Protein AF-A0A2H9NSS3-F1 (afdb_monomer_lite)

Sequence (144 aa):
KIDPLKENIKKFKSYYSGFIVVLIGFLFYIYFLTILANLGYGFNMGMILNPALSVLFFYIGFLLSHTKRNWFIGIRTPWTLENDKIWEKTHKLGAKLFKISSLLILVGIVFPDYTFWVVMGSALLAGLTPVIYSYFLYQKEKKK

pLDDT: mean 87.52, std 8.75, range [51.84, 96.88]

Foldseek 3Di:
DVWPCVVLCVQLVVLVVVLVVLVVVLVVQVVVVVVVVVVVDDDLCLLSNLLSQLVNLLSLLVSLQRRFQTDPDDDDDPQLNVDRVLSNVLSNQLSVLSNVLSVQSVVCSVPSVCNVVSNVVSVCCSNVVSNVVSVVVVVVVVVD

Structure (mmCIF, N/CA/C/O backbone):
data_AF-A0A2H9NSS3-F1
#
_entry.id   AF-A0A2H9NSS3-F1
#
loop_
_atom_site.group_PDB
_atom_site.id
_atom_site.type_symbol
_atom_site.label_atom_id
_atom_site.label_alt_id
_atom_site.label_comp_id
_atom_site.label_asym_id
_atom_site.label_entity_id
_atom_site.label_seq_id
_atom_site.pdbx_PDB_ins_code
_atom_site.Cartn_x
_atom_site.Cartn_y
_atom_site.Cartn_z
_atom_site.occupancy
_atom_site.B_iso_or_equiv
_atom_site.auth_seq_id
_atom_site.auth_comp_id
_atom_site.auth_asym_id
_atom_site.auth_atom_id
_atom_site.pdbx_PDB_model_num
ATOM 1 N N . LYS A 1 1 ? -23.623 -17.607 12.764 1.00 51.84 1 LYS A N 1
ATOM 2 C CA . LYS A 1 1 ? -23.483 -16.584 11.691 1.00 51.84 1 LYS A CA 1
ATOM 3 C C . LYS A 1 1 ? -21.989 -16.339 11.475 1.00 51.84 1 LYS A C 1
ATOM 5 O O . LYS A 1 1 ? -21.344 -15.951 12.430 1.00 51.84 1 LYS A O 1
ATOM 10 N N . ILE A 1 2 ? -21.452 -16.626 10.282 1.00 59.06 2 ILE A N 1
ATOM 11 C CA . ILE A 1 2 ? -19.997 -16.668 9.999 1.00 59.06 2 ILE A CA 1
ATOM 12 C C . ILE A 1 2 ? -19.352 -15.266 9.889 1.00 59.06 2 ILE A C 1
ATOM 14 O O . ILE A 1 2 ? -18.152 -15.143 10.080 1.00 59.06 2 ILE A O 1
ATOM 18 N N . ASP A 1 3 ? -20.127 -14.196 9.662 1.00 56.72 3 ASP A N 1
ATOM 19 C CA . ASP A 1 3 ? -19.624 -12.813 9.745 1.00 56.72 3 ASP A CA 1
ATOM 20 C C . ASP A 1 3 ? -20.763 -11.834 10.116 1.00 56.72 3 ASP A C 1
ATOM 22 O O . ASP A 1 3 ? -21.686 -11.648 9.312 1.00 56.72 3 ASP A O 1
ATOM 26 N N . PRO A 1 4 ? -20.755 -11.223 11.317 1.00 62.94 4 PRO A N 1
ATOM 27 C CA . PRO A 1 4 ? -21.751 -10.230 11.718 1.00 62.94 4 PRO A CA 1
ATOM 28 C C . PRO A 1 4 ? -21.612 -8.883 10.981 1.00 62.94 4 PRO A C 1
ATOM 30 O O . PRO A 1 4 ? -22.553 -8.095 11.007 1.00 62.94 4 PRO A O 1
ATOM 33 N N . LEU A 1 5 ? -20.493 -8.617 10.288 1.00 65.62 5 LEU A N 1
ATOM 34 C CA . LEU A 1 5 ? -20.193 -7.339 9.619 1.00 65.62 5 LEU A CA 1
ATOM 35 C C . LEU A 1 5 ? -20.270 -7.405 8.082 1.00 65.62 5 LEU A C 1
ATOM 37 O O . LEU A 1 5 ? -19.844 -6.475 7.390 1.00 65.62 5 LEU A O 1
ATOM 41 N N . LYS A 1 6 ? -20.871 -8.462 7.522 1.00 62.69 6 LYS A N 1
ATOM 42 C CA . LYS A 1 6 ? -20.972 -8.689 6.067 1.00 62.69 6 LYS A CA 1
ATOM 43 C C . LYS A 1 6 ? -21.634 -7.533 5.297 1.00 62.69 6 LYS A C 1
ATOM 45 O O . LYS A 1 6 ? -21.338 -7.319 4.121 1.00 62.69 6 LYS A O 1
ATOM 50 N N . GLU A 1 7 ? -22.511 -6.761 5.938 1.00 68.56 7 GLU A N 1
ATOM 51 C CA . GLU A 1 7 ? -23.138 -5.579 5.328 1.00 68.56 7 GLU A CA 1
ATOM 52 C C . GLU A 1 7 ? -22.151 -4.439 5.062 1.00 68.56 7 GLU A C 1
ATOM 54 O O . GLU A 1 7 ? -22.278 -3.738 4.057 1.00 68.56 7 GLU A O 1
ATOM 59 N N . ASN A 1 8 ? -21.123 -4.279 5.898 1.00 71.75 8 ASN A N 1
ATOM 60 C CA . ASN A 1 8 ? -20.110 -3.248 5.689 1.00 71.75 8 ASN A CA 1
ATOM 61 C C . ASN A 1 8 ? -19.253 -3.542 4.456 1.00 71.75 8 ASN A C 1
ATOM 63 O O . ASN A 1 8 ? -18.872 -2.606 3.759 1.00 71.75 8 ASN A O 1
ATOM 67 N N . ILE A 1 9 ? -19.035 -4.819 4.126 1.00 69.31 9 ILE A N 1
ATOM 68 C CA . ILE A 1 9 ? -18.322 -5.238 2.909 1.00 69.31 9 ILE A CA 1
ATOM 69 C C . ILE A 1 9 ? -19.054 -4.755 1.652 1.00 69.31 9 ILE A C 1
ATOM 71 O O . ILE A 1 9 ? -18.421 -4.290 0.705 1.00 69.31 9 ILE A O 1
ATOM 75 N N . LYS A 1 10 ? -20.394 -4.778 1.650 1.00 73.56 10 LYS A N 1
ATOM 76 C CA . LYS A 1 10 ? -21.186 -4.277 0.514 1.00 73.56 10 LYS A CA 1
ATOM 77 C C . LYS A 1 10 ? -20.952 -2.784 0.262 1.00 73.56 10 LYS A C 1
ATOM 79 O O . LYS A 1 10 ? -20.894 -2.383 -0.896 1.00 73.56 10 LYS A O 1
ATOM 84 N N . LYS A 1 11 ? -20.757 -1.983 1.318 1.00 76.25 11 LYS A N 1
ATOM 85 C CA . LYS A 1 11 ? -20.594 -0.519 1.224 1.00 76.25 11 LYS A CA 1
ATOM 86 C C . LYS A 1 11 ? -19.320 -0.090 0.496 1.00 76.25 11 LYS A C 1
ATOM 88 O O . LYS A 1 11 ? -19.315 0.973 -0.111 1.00 76.25 11 LYS A O 1
ATOM 93 N N . PHE A 1 12 ? -18.259 -0.898 0.532 1.00 80.25 12 PHE A N 1
ATOM 94 C CA . PHE A 1 12 ? -16.992 -0.577 -0.138 1.00 80.25 12 PHE A CA 1
ATOM 95 C C . PHE A 1 12 ? -16.605 -1.568 -1.246 1.00 80.25 12 PHE A C 1
ATOM 97 O O . PHE A 1 12 ? -15.511 -1.480 -1.804 1.00 80.25 12 PHE A O 1
ATOM 104 N N . LYS A 1 13 ? -17.513 -2.481 -1.619 1.00 82.81 13 LYS A N 1
ATOM 105 C CA . LYS A 1 13 ? -17.281 -3.506 -2.647 1.00 82.81 13 LYS A CA 1
ATOM 106 C C . LYS A 1 13 ? -16.810 -2.917 -3.980 1.00 82.81 13 LYS A C 1
ATOM 108 O O . LYS A 1 13 ? -15.964 -3.523 -4.630 1.00 82.81 13 LYS A O 1
ATOM 113 N N . SER A 1 14 ? -17.328 -1.751 -4.375 1.00 84.75 14 SER A N 1
ATOM 114 C CA . SER A 1 14 ? -16.914 -1.071 -5.611 1.00 84.75 14 SER A CA 1
ATOM 115 C C . SER A 1 14 ? -15.427 -0.689 -5.574 1.00 84.75 14 SER A C 1
ATOM 117 O O . SER A 1 14 ? -14.664 -1.079 -6.454 1.00 84.75 14 SER A O 1
ATOM 119 N N . TYR A 1 15 ? -14.979 -0.051 -4.486 1.00 89.06 15 TYR A N 1
ATOM 120 C CA . TYR A 1 15 ? -13.570 0.301 -4.277 1.00 89.06 15 TYR A CA 1
ATOM 121 C C . TYR A 1 15 ? -12.667 -0.933 -4.213 1.00 89.06 15 TYR A C 1
ATOM 123 O O . TYR A 1 15 ? -11.573 -0.940 -4.769 1.00 89.06 15 TYR A O 1
ATOM 131 N N . TYR A 1 16 ? -13.133 -2.003 -3.569 1.00 87.75 16 TYR A N 1
ATOM 132 C CA . TYR A 1 16 ? -12.394 -3.263 -3.523 1.00 87.75 16 TYR A CA 1
ATOM 133 C C . TYR A 1 16 ? -12.284 -3.933 -4.901 1.00 87.75 16 TYR A C 1
ATOM 135 O O . TYR A 1 16 ? -11.226 -4.443 -5.257 1.00 87.75 16 TYR A O 1
ATOM 143 N N . SER A 1 17 ? -13.348 -3.894 -5.702 1.00 89.88 17 SER A N 1
ATOM 144 C CA . SER A 1 17 ? -13.332 -4.442 -7.065 1.00 89.88 17 SER A CA 1
ATOM 145 C C . SER A 1 17 ? -12.359 -3.663 -7.950 1.00 89.88 17 SER A C 1
ATOM 147 O O . SER A 1 17 ? -11.576 -4.268 -8.676 1.00 89.88 17 SER A O 1
ATOM 149 N N . GLY A 1 18 ? -12.331 -2.332 -7.830 1.00 92.00 18 GLY A N 1
ATOM 150 C CA . GLY A 1 18 ? -11.330 -1.515 -8.510 1.00 92.00 18 GLY A CA 1
ATOM 151 C C . GLY A 1 18 ? -9.899 -1.821 -8.051 1.00 92.00 18 GLY A C 1
ATOM 152 O O . GLY A 1 18 ? -9.007 -1.909 -8.890 1.00 92.00 18 GLY A O 1
ATOM 153 N N . PHE A 1 19 ? -9.681 -2.094 -6.759 1.00 92.88 19 PHE A N 1
ATOM 154 C CA . PHE A 1 19 ? -8.376 -2.553 -6.265 1.00 92.88 19 PHE A CA 1
ATOM 155 C C . PHE A 1 19 ? -7.951 -3.873 -6.911 1.00 92.88 19 PHE A C 1
ATOM 157 O O . PHE A 1 19 ? -6.805 -3.993 -7.331 1.00 92.88 19 PHE A O 1
ATOM 164 N N . ILE A 1 20 ? -8.865 -4.842 -7.032 1.00 93.38 20 ILE A N 1
ATOM 165 C CA . ILE A 1 20 ? -8.580 -6.116 -7.705 1.00 93.38 20 ILE A CA 1
ATOM 166 C C . ILE A 1 20 ? -8.161 -5.875 -9.159 1.00 93.38 20 ILE A C 1
ATOM 168 O O . ILE A 1 20 ? -7.175 -6.455 -9.599 1.00 93.38 20 ILE A O 1
ATOM 172 N N . VAL A 1 21 ? -8.862 -5.007 -9.893 1.00 95.88 21 VAL A N 1
ATOM 173 C CA . VAL A 1 21 ? -8.510 -4.685 -11.287 1.00 95.88 21 VAL A CA 1
ATOM 174 C C . VAL A 1 21 ? -7.110 -4.075 -11.377 1.00 95.88 21 VAL A C 1
ATOM 176 O O . VAL A 1 21 ? -6.309 -4.514 -12.199 1.00 95.88 21 VAL A O 1
ATOM 179 N N . VAL A 1 22 ? -6.786 -3.117 -10.504 1.00 95.44 22 VAL A N 1
ATOM 180 C CA . VAL A 1 22 ? -5.447 -2.506 -10.447 1.00 95.44 22 VAL A CA 1
ATOM 181 C C . VAL A 1 22 ? -4.380 -3.544 -10.100 1.00 95.44 22 VAL A C 1
ATOM 183 O O . VAL A 1 22 ? -3.327 -3.570 -10.731 1.00 95.44 22 VAL A O 1
ATOM 186 N N . LEU A 1 23 ? -4.652 -4.429 -9.137 1.00 95.12 23 LEU A N 1
ATOM 187 C CA . LEU A 1 23 ? -3.732 -5.488 -8.731 1.00 95.12 23 LEU A CA 1
ATOM 188 C C . LEU A 1 23 ? -3.483 -6.493 -9.864 1.00 95.12 23 LEU A C 1
ATOM 190 O O . LEU A 1 23 ? -2.336 -6.838 -10.130 1.00 95.12 23 LEU A O 1
ATOM 194 N N . ILE A 1 24 ? -4.535 -6.937 -10.553 1.00 96.69 24 ILE A N 1
ATOM 195 C CA . ILE A 1 24 ? -4.416 -7.839 -11.706 1.00 96.69 24 ILE A CA 1
ATOM 196 C C . ILE A 1 24 ? -3.643 -7.154 -12.835 1.00 96.69 24 ILE A C 1
ATOM 198 O O . ILE A 1 24 ? -2.731 -7.761 -13.389 1.00 96.69 24 ILE A O 1
ATOM 202 N N . GLY A 1 25 ? -3.951 -5.890 -13.142 1.00 96.88 25 GLY A N 1
ATOM 203 C CA . GLY A 1 25 ? -3.219 -5.112 -14.143 1.00 96.88 25 GLY A CA 1
ATOM 204 C C . GLY A 1 25 ? -1.733 -4.972 -13.802 1.00 96.88 25 GLY A C 1
ATOM 205 O O . GLY A 1 25 ? -0.884 -5.136 -14.674 1.00 96.88 25 GLY A O 1
ATOM 206 N N . PHE A 1 26 ? -1.408 -4.755 -12.527 1.00 95.69 26 PHE A N 1
ATOM 207 C CA . PHE A 1 26 ? -0.031 -4.709 -12.036 1.00 95.69 26 PHE A CA 1
ATOM 208 C C . PHE A 1 26 ? 0.696 -6.054 -12.189 1.00 95.69 26 PHE A C 1
ATOM 210 O O . PHE A 1 26 ? 1.822 -6.095 -12.683 1.00 95.69 26 PHE A O 1
ATOM 217 N N . LEU A 1 27 ? 0.057 -7.164 -11.810 1.00 96.25 27 LEU A N 1
ATOM 218 C CA . LEU A 1 27 ? 0.641 -8.501 -11.966 1.00 96.25 27 LEU A CA 1
ATOM 219 C C . LEU A 1 27 ? 0.838 -8.865 -13.441 1.00 96.25 27 LEU A C 1
ATOM 221 O O . LEU A 1 27 ? 1.890 -9.384 -13.812 1.00 96.25 27 LEU A O 1
ATOM 225 N N . PHE A 1 28 ? -0.144 -8.545 -14.286 1.00 96.69 28 PHE A N 1
ATOM 226 C CA . PHE A 1 28 ? -0.045 -8.715 -15.732 1.00 96.69 28 PHE A CA 1
ATOM 227 C C . PHE A 1 28 ? 1.119 -7.904 -16.310 1.00 96.69 28 PHE A C 1
ATOM 229 O O . PHE A 1 28 ? 1.902 -8.422 -17.103 1.00 96.69 28 PHE A O 1
ATOM 236 N N . TYR A 1 29 ? 1.281 -6.659 -15.862 1.00 95.00 29 TYR A N 1
ATOM 237 C CA . TYR A 1 29 ? 2.387 -5.801 -16.264 1.00 95.00 29 TYR A CA 1
ATOM 238 C C . TYR A 1 29 ? 3.755 -6.389 -15.888 1.00 95.00 29 TYR A C 1
ATOM 240 O O . TYR A 1 29 ? 4.633 -6.472 -16.744 1.00 95.00 29 TYR A O 1
ATOM 248 N N . ILE A 1 30 ? 3.929 -6.878 -14.654 1.00 93.88 30 ILE A N 1
ATOM 249 C CA . ILE A 1 30 ? 5.169 -7.562 -14.238 1.00 93.88 30 ILE A CA 1
ATOM 250 C C . ILE A 1 30 ? 5.448 -8.781 -15.118 1.00 93.88 30 ILE A C 1
ATOM 252 O O . ILE A 1 30 ? 6.587 -8.997 -15.541 1.00 93.88 30 ILE A O 1
ATOM 256 N N . TYR A 1 31 ? 4.420 -9.587 -15.383 1.00 94.44 31 TYR A N 1
ATOM 257 C CA . TYR A 1 31 ? 4.558 -10.783 -16.206 1.00 94.44 31 TYR A CA 1
ATOM 258 C C . TYR A 1 31 ? 5.003 -10.430 -17.630 1.00 94.44 31 TYR A C 1
ATOM 260 O O . TYR A 1 31 ? 5.960 -11.007 -18.145 1.00 94.44 31 TYR A O 1
ATOM 268 N N . PHE A 1 32 ? 4.384 -9.410 -18.226 1.00 93.81 32 PHE A N 1
ATOM 269 C CA . PHE A 1 32 ? 4.759 -8.892 -19.537 1.00 93.81 32 PHE A CA 1
ATOM 270 C C . PHE A 1 32 ? 6.211 -8.390 -19.577 1.00 93.81 32 PHE A C 1
ATOM 272 O O . PHE A 1 32 ? 6.967 -8.766 -20.473 1.00 93.81 32 PHE A O 1
ATOM 279 N N . LEU A 1 33 ? 6.642 -7.616 -18.575 1.00 92.50 33 LEU A N 1
ATOM 280 C CA . LEU A 1 33 ? 8.035 -7.163 -18.471 1.00 92.50 33 LEU A CA 1
ATOM 281 C C . LEU A 1 33 ? 9.017 -8.324 -18.318 1.00 92.50 33 LEU A C 1
ATOM 283 O O . LEU A 1 33 ? 10.107 -8.285 -18.876 1.00 92.50 33 LEU A O 1
ATOM 287 N N . THR A 1 34 ? 8.630 -9.372 -17.595 1.00 91.31 34 THR A N 1
ATOM 288 C CA . THR A 1 34 ? 9.473 -10.556 -17.403 1.00 91.31 34 THR A CA 1
ATOM 289 C C . THR A 1 34 ? 9.668 -11.308 -18.721 1.00 91.31 34 THR A C 1
ATOM 291 O O . THR A 1 34 ? 10.778 -11.754 -19.009 1.00 91.31 34 THR A O 1
ATOM 294 N N . ILE A 1 35 ? 8.631 -11.409 -19.558 1.00 93.56 35 ILE A N 1
ATOM 295 C CA . ILE A 1 35 ? 8.752 -11.975 -20.911 1.00 93.56 35 ILE A CA 1
ATOM 296 C C . ILE A 1 35 ? 9.707 -11.128 -21.757 1.00 93.56 35 ILE A C 1
ATOM 298 O O . ILE A 1 35 ? 10.629 -11.674 -22.358 1.00 93.56 35 ILE A O 1
ATOM 302 N N . LEU A 1 36 ? 9.533 -9.803 -21.770 1.00 92.12 36 LEU A N 1
ATOM 303 C CA . LEU A 1 36 ? 10.407 -8.907 -22.533 1.00 92.12 36 LEU A CA 1
ATOM 304 C C . LEU A 1 36 ? 11.871 -8.988 -22.074 1.00 92.12 36 LEU A C 1
ATOM 306 O O . LEU A 1 36 ? 12.770 -9.031 -22.909 1.00 92.12 36 LEU A O 1
ATOM 310 N N . ALA A 1 37 ? 12.121 -9.077 -20.768 1.00 90.12 37 ALA A N 1
ATOM 311 C CA . ALA A 1 37 ? 13.472 -9.230 -20.238 1.00 90.12 37 ALA A CA 1
ATOM 312 C C . ALA A 1 37 ? 14.111 -10.556 -20.693 1.00 90.12 37 ALA A C 1
ATOM 314 O O . ALA A 1 37 ? 15.278 -10.579 -21.076 1.00 90.12 37 ALA A O 1
ATOM 315 N N . ASN A 1 38 ? 13.336 -11.650 -20.728 1.00 91.44 38 ASN A N 1
ATOM 316 C CA . ASN A 1 38 ? 13.802 -12.948 -21.235 1.00 91.44 38 ASN A CA 1
ATOM 317 C C . ASN A 1 38 ? 14.082 -12.948 -22.746 1.00 91.44 38 ASN A C 1
ATOM 319 O O . ASN A 1 38 ? 14.914 -13.721 -23.209 1.00 91.44 38 ASN A O 1
ATOM 323 N N . LEU A 1 39 ? 13.431 -12.070 -23.513 1.00 93.12 39 LEU A N 1
ATOM 324 C CA . LEU A 1 39 ? 13.708 -11.877 -24.941 1.00 93.12 39 LEU A CA 1
ATOM 325 C C . LEU A 1 39 ? 15.007 -11.089 -25.204 1.00 93.12 39 LEU A C 1
ATOM 327 O O . LEU A 1 39 ? 15.352 -10.853 -26.359 1.00 93.12 39 LEU A O 1
ATOM 331 N N . GLY A 1 40 ? 15.737 -10.691 -24.156 1.00 88.69 40 GLY A N 1
ATOM 332 C CA . GLY A 1 40 ? 17.022 -9.998 -24.267 1.00 88.69 40 GLY A CA 1
ATOM 333 C C . GLY A 1 40 ? 16.913 -8.475 -24.326 1.00 88.69 40 GLY A C 1
ATOM 334 O O . GLY A 1 40 ? 17.917 -7.800 -24.553 1.00 88.69 40 GLY A O 1
ATOM 335 N N . TYR A 1 41 ? 15.726 -7.906 -24.097 1.00 86.00 41 TYR A N 1
ATOM 336 C CA . TYR A 1 41 ? 15.590 -6.459 -23.963 1.00 86.00 41 TYR A CA 1
ATOM 337 C C . TYR A 1 41 ? 16.211 -5.995 -22.638 1.00 86.00 41 TYR A C 1
ATOM 339 O O . TYR A 1 41 ? 15.692 -6.260 -21.555 1.00 86.00 41 TYR A O 1
ATOM 347 N N . GLY A 1 42 ? 17.332 -5.279 -22.729 1.00 78.38 42 GLY A N 1
ATOM 348 C CA . GLY A 1 42 ? 17.984 -4.651 -21.585 1.00 78.38 42 GLY A CA 1
ATOM 349 C C . GLY A 1 42 ? 17.292 -3.345 -21.211 1.00 78.38 42 GLY A C 1
ATOM 350 O O . GLY A 1 42 ? 17.548 -2.310 -21.821 1.00 78.38 42 GLY A O 1
ATOM 351 N N . PHE A 1 43 ? 16.426 -3.375 -20.202 1.00 81.62 43 PHE A N 1
ATOM 352 C CA . PHE A 1 43 ? 15.843 -2.170 -19.617 1.00 81.62 43 PHE A CA 1
ATOM 353 C C . PHE A 1 43 ? 16.081 -2.098 -18.112 1.00 81.62 43 PHE A C 1
ATOM 355 O O . PHE A 1 43 ? 16.186 -3.110 -17.419 1.00 81.62 43 PHE A O 1
ATOM 362 N N . ASN A 1 44 ? 16.140 -0.871 -17.590 1.00 82.56 44 ASN A N 1
ATOM 363 C CA . ASN A 1 44 ? 16.214 -0.648 -16.154 1.00 82.56 44 ASN A CA 1
ATOM 364 C C . ASN A 1 44 ? 14.861 -1.001 -15.520 1.00 82.56 44 ASN A C 1
ATOM 366 O O . ASN A 1 44 ? 13.906 -0.221 -15.566 1.00 82.56 44 ASN A O 1
ATOM 370 N N . MET A 1 45 ? 14.793 -2.194 -14.927 1.00 79.00 45 MET A N 1
ATOM 371 C CA . MET A 1 45 ? 13.576 -2.724 -14.316 1.00 79.00 45 MET A CA 1
ATOM 372 C C . MET A 1 45 ? 13.013 -1.788 -13.237 1.00 79.00 45 MET A C 1
ATOM 374 O O . MET A 1 45 ? 11.800 -1.646 -13.137 1.00 79.00 45 MET A O 1
ATOM 378 N N . GLY A 1 46 ? 13.868 -1.103 -12.470 1.00 75.94 46 GLY A N 1
ATOM 379 C CA . GLY A 1 46 ? 13.436 -0.158 -11.436 1.00 75.94 46 GLY A CA 1
ATOM 380 C C . GLY A 1 46 ? 12.691 1.044 -12.017 1.00 75.94 46 GLY A C 1
ATOM 381 O O . GLY A 1 46 ? 11.587 1.357 -11.578 1.00 75.94 46 GLY A O 1
ATOM 382 N N . MET A 1 47 ? 13.237 1.673 -13.061 1.00 82.88 47 MET A N 1
ATOM 383 C CA . MET A 1 47 ? 12.597 2.823 -13.719 1.00 82.88 47 MET A CA 1
ATOM 384 C C . MET A 1 47 ? 11.225 2.483 -14.304 1.00 82.88 47 MET A C 1
ATOM 386 O O . MET A 1 47 ? 10.303 3.292 -14.229 1.00 82.88 47 MET A O 1
ATOM 390 N N . ILE A 1 48 ? 11.089 1.285 -14.868 1.00 88.19 48 ILE A N 1
ATOM 391 C CA . ILE A 1 48 ? 9.852 0.834 -15.509 1.00 88.19 48 ILE A CA 1
ATOM 392 C C . ILE A 1 48 ? 8.826 0.351 -14.468 1.00 88.19 48 ILE A C 1
ATOM 394 O O . ILE A 1 48 ? 7.630 0.602 -14.606 1.00 88.19 48 ILE A O 1
ATOM 398 N N . LEU A 1 49 ? 9.276 -0.296 -13.391 1.00 89.25 49 LEU A N 1
ATOM 399 C CA . LEU A 1 49 ? 8.396 -0.846 -12.359 1.00 89.25 49 LEU A CA 1
ATOM 400 C C . LEU A 1 49 ? 7.873 0.220 -11.382 1.00 89.25 49 LEU A C 1
ATOM 402 O O . LEU A 1 49 ? 6.737 0.113 -10.912 1.00 89.25 49 LEU A O 1
ATOM 406 N N . ASN A 1 50 ? 8.669 1.251 -11.084 1.00 90.19 50 ASN A N 1
ATOM 407 C CA . ASN A 1 50 ? 8.331 2.282 -10.097 1.00 90.19 50 ASN A CA 1
ATOM 408 C C . ASN A 1 50 ? 6.990 2.994 -10.370 1.00 90.19 50 ASN A C 1
ATOM 410 O O . ASN A 1 50 ? 6.185 3.067 -9.440 1.00 90.19 50 ASN A O 1
ATOM 414 N N . PRO A 1 51 ? 6.673 3.466 -11.596 1.00 91.88 51 PRO A N 1
ATOM 415 C CA . PRO A 1 51 ? 5.369 4.061 -11.889 1.00 91.88 51 PRO A CA 1
ATOM 416 C C . PRO A 1 51 ? 4.197 3.126 -11.570 1.00 91.88 51 PRO A C 1
ATOM 418 O O . PRO A 1 51 ? 3.212 3.544 -10.957 1.00 91.88 51 PRO A O 1
ATOM 421 N N . ALA A 1 52 ? 4.314 1.848 -11.939 1.00 93.56 52 ALA A N 1
ATOM 422 C CA . ALA A 1 52 ? 3.274 0.854 -11.695 1.00 93.56 52 ALA A CA 1
ATOM 423 C C . ALA A 1 52 ? 3.097 0.577 -10.190 1.00 93.56 52 ALA A C 1
ATOM 425 O O . ALA A 1 52 ? 1.968 0.515 -9.695 1.00 93.56 52 ALA A O 1
ATOM 426 N N . LEU A 1 53 ? 4.203 0.491 -9.442 1.00 93.44 53 LEU A N 1
ATOM 427 C CA . LEU A 1 53 ? 4.193 0.379 -7.979 1.00 93.44 53 LEU A CA 1
ATOM 428 C C . LEU A 1 53 ? 3.550 1.598 -7.309 1.00 93.44 53 LEU A C 1
ATOM 430 O O . LEU A 1 53 ? 2.733 1.438 -6.400 1.00 93.44 53 LEU A O 1
ATOM 434 N N . SER A 1 54 ? 3.866 2.809 -7.765 1.00 94.12 54 SER A N 1
ATOM 435 C CA . SER A 1 54 ? 3.266 4.037 -7.241 1.00 94.12 54 SER A CA 1
ATOM 436 C C . SER A 1 54 ? 1.751 4.057 -7.416 1.00 94.12 54 SER A C 1
ATOM 438 O O . SER A 1 54 ? 1.036 4.372 -6.464 1.00 94.12 54 SER A O 1
ATOM 440 N N . VAL A 1 55 ? 1.240 3.662 -8.586 1.00 95.62 55 VAL A N 1
ATOM 441 C CA . VAL A 1 55 ? -0.210 3.558 -8.825 1.00 95.62 55 VAL A CA 1
ATOM 442 C C . VAL A 1 55 ? -0.853 2.562 -7.858 1.00 95.62 55 VAL A C 1
ATOM 444 O O . VAL A 1 55 ? -1.879 2.872 -7.245 1.00 95.62 55 VAL A O 1
ATOM 447 N N . LEU A 1 56 ? -0.230 1.397 -7.659 1.00 95.56 56 LEU A N 1
ATOM 448 C CA . LEU A 1 56 ? -0.718 0.385 -6.723 1.00 95.56 56 LEU A CA 1
ATOM 449 C C . LEU A 1 56 ? -0.772 0.925 -5.284 1.00 95.56 56 LEU A C 1
ATOM 451 O O . LEU A 1 56 ? -1.804 0.813 -4.620 1.00 95.56 56 LEU A O 1
ATOM 455 N N . PHE A 1 57 ? 0.303 1.558 -4.810 1.00 95.19 57 PHE A N 1
ATOM 456 C CA . PHE A 1 57 ? 0.381 2.124 -3.457 1.00 95.19 57 PHE A CA 1
ATOM 457 C C . PHE A 1 57 ? -0.627 3.253 -3.244 1.00 95.19 57 PHE A C 1
ATOM 459 O O . PHE A 1 57 ? -1.287 3.315 -2.201 1.00 95.19 57 PHE A O 1
ATOM 466 N N . PHE A 1 58 ? -0.801 4.114 -4.245 1.00 96.50 58 PHE A N 1
ATOM 467 C CA . PHE A 1 58 ? -1.810 5.163 -4.208 1.00 96.50 58 PHE A CA 1
ATOM 468 C C . PH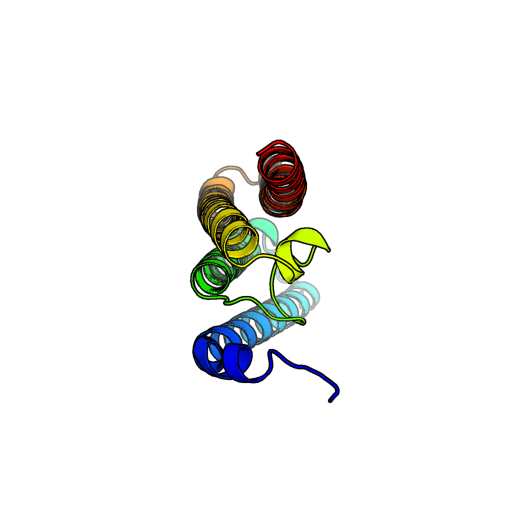E A 1 58 ? -3.215 4.566 -4.073 1.00 96.50 58 PHE A C 1
ATOM 470 O O . PHE A 1 58 ? -4.001 5.013 -3.229 1.00 96.50 58 PHE A O 1
ATOM 477 N N . TYR A 1 59 ? -3.515 3.515 -4.845 1.00 95.88 59 TYR A N 1
ATOM 478 C CA . TYR A 1 59 ? -4.811 2.848 -4.784 1.00 95.88 59 TYR A CA 1
ATOM 479 C C . TYR A 1 59 ? -5.035 2.137 -3.445 1.00 95.88 59 TYR A C 1
ATOM 481 O O . TYR A 1 59 ? -6.135 2.211 -2.903 1.00 95.88 59 TYR A O 1
ATOM 489 N N . ILE A 1 60 ? -4.008 1.521 -2.850 1.00 94.38 60 ILE A N 1
ATOM 490 C CA . ILE A 1 60 ? -4.094 0.967 -1.487 1.00 94.38 60 ILE A CA 1
ATOM 491 C C . ILE A 1 60 ? -4.491 2.069 -0.498 1.00 94.38 60 ILE A C 1
ATOM 493 O O . ILE A 1 60 ? -5.419 1.891 0.295 1.00 94.38 60 ILE A O 1
ATOM 497 N N . GLY A 1 61 ? -3.852 3.239 -0.573 1.00 93.88 61 GLY A N 1
ATOM 498 C CA . GLY A 1 61 ? -4.208 4.373 0.279 1.00 93.88 61 GLY A CA 1
ATOM 499 C C . GLY A 1 61 ? -5.629 4.897 0.028 1.00 93.88 61 GLY A C 1
ATOM 500 O O . GLY A 1 61 ? -6.342 5.280 0.963 1.00 93.88 61 GLY A O 1
ATOM 501 N N . PHE A 1 62 ? -6.075 4.898 -1.227 1.00 94.44 62 PHE A N 1
ATOM 502 C CA . PHE A 1 62 ? -7.447 5.243 -1.597 1.00 94.44 62 PHE A CA 1
ATOM 503 C C . PHE A 1 62 ? -8.469 4.236 -1.049 1.00 94.44 62 PHE A C 1
ATOM 505 O O . PHE A 1 62 ? -9.462 4.655 -0.449 1.00 94.44 62 PHE A O 1
ATOM 512 N N . LEU A 1 63 ? -8.194 2.934 -1.169 1.00 93.06 63 LEU A N 1
ATOM 513 C CA . LEU A 1 63 ? -9.016 1.859 -0.621 1.00 93.06 63 LEU A CA 1
ATOM 514 C C . LEU A 1 63 ? -9.138 2.006 0.898 1.00 93.06 63 LEU A C 1
ATOM 516 O O . LEU A 1 63 ? -10.253 2.111 1.401 1.00 93.06 63 LEU A O 1
ATOM 520 N N . LEU A 1 64 ? -8.009 2.128 1.611 1.00 92.12 64 LEU A N 1
ATOM 521 C CA . LEU A 1 64 ? -7.978 2.302 3.070 1.00 92.12 64 LEU A CA 1
ATOM 522 C C . LEU A 1 64 ? -8.819 3.497 3.544 1.00 92.12 64 LEU A C 1
ATOM 524 O O . LEU A 1 64 ? -9.433 3.414 4.601 1.00 92.12 64 LEU A O 1
ATOM 528 N N . SER A 1 65 ? -8.900 4.579 2.759 1.00 91.44 65 SER A N 1
ATOM 529 C CA . SER A 1 65 ? -9.724 5.754 3.100 1.00 91.44 65 SER A CA 1
ATOM 530 C C . SER A 1 65 ? -11.228 5.444 3.138 1.00 91.44 65 SER A C 1
ATOM 532 O O . SER A 1 65 ? -11.973 6.120 3.843 1.00 91.44 65 SER A O 1
ATOM 534 N N . HIS A 1 66 ? -11.675 4.446 2.373 1.00 88.38 66 HIS A N 1
ATOM 535 C CA . HIS A 1 66 ? -13.088 4.091 2.205 1.00 88.38 66 HIS A CA 1
ATOM 536 C C . HIS A 1 66 ? -13.462 2.784 2.917 1.00 88.38 66 HIS A C 1
ATOM 538 O O . HIS A 1 66 ? -14.649 2.473 3.057 1.00 88.38 66 HIS A O 1
ATOM 544 N N . THR A 1 67 ? -12.477 2.015 3.388 1.00 87.62 67 THR A N 1
ATOM 545 C CA . THR A 1 67 ? -12.712 0.741 4.065 1.00 87.62 67 THR A CA 1
ATOM 546 C C . THR A 1 67 ? -13.431 0.952 5.397 1.00 87.62 67 THR A C 1
ATOM 548 O O . THR A 1 67 ? -12.927 1.601 6.316 1.00 87.62 67 THR A O 1
ATOM 551 N N . LYS A 1 68 ? -14.606 0.337 5.536 1.00 85.94 68 LYS A N 1
ATOM 552 C CA . LYS A 1 68 ? -15.343 0.253 6.806 1.00 85.94 68 LYS A CA 1
ATOM 553 C C . LYS A 1 68 ? -14.924 -0.987 7.593 1.00 85.94 68 LYS A C 1
ATOM 555 O O . LYS A 1 68 ? -14.423 -1.941 7.000 1.00 85.94 68 LYS A O 1
ATOM 560 N N . ARG A 1 69 ? -15.154 -0.984 8.910 1.00 85.62 69 ARG A N 1
ATOM 561 C CA . ARG A 1 69 ? -14.810 -2.103 9.798 1.00 85.62 69 ARG A CA 1
ATOM 562 C C . ARG A 1 69 ? -15.364 -3.417 9.267 1.00 85.62 69 ARG A C 1
ATOM 564 O O . ARG A 1 69 ? -16.568 -3.548 9.027 1.00 85.62 69 ARG A O 1
ATOM 571 N N . ASN A 1 70 ? -14.456 -4.356 9.038 1.00 86.06 70 ASN A N 1
ATOM 572 C CA . ASN A 1 70 ? -14.740 -5.658 8.458 1.00 86.06 70 ASN A CA 1
ATOM 573 C C . ASN A 1 70 ? -13.643 -6.658 8.855 1.00 86.06 70 ASN A C 1
ATOM 575 O O . ASN A 1 70 ? -12.557 -6.268 9.283 1.00 86.06 70 ASN A O 1
ATOM 579 N N . TRP A 1 71 ? -13.921 -7.947 8.679 1.00 80.75 71 TRP A N 1
ATOM 580 C CA . TRP A 1 71 ? -13.019 -9.017 9.102 1.00 80.75 71 TRP A CA 1
ATOM 581 C C . TRP A 1 71 ? -11.955 -9.416 8.073 1.00 80.75 71 TRP A C 1
ATOM 583 O O . TRP A 1 71 ? -11.075 -10.202 8.410 1.00 80.75 71 TRP A O 1
ATOM 593 N N . PHE A 1 72 ? -11.976 -8.887 6.844 1.00 79.19 72 PHE A N 1
ATOM 594 C CA . PHE A 1 72 ? -11.172 -9.406 5.724 1.00 79.19 72 PHE A CA 1
ATOM 595 C C . PHE A 1 72 ? -10.145 -8.419 5.143 1.00 79.19 72 PHE A C 1
ATOM 597 O O . PHE A 1 72 ? -9.062 -8.831 4.741 1.00 79.19 72 PHE A O 1
ATOM 604 N N . ILE A 1 73 ? -10.457 -7.126 5.101 1.00 84.31 73 ILE A N 1
ATOM 605 C CA . ILE A 1 73 ? -9.774 -6.101 4.305 1.00 84.31 73 ILE A CA 1
ATOM 606 C C . ILE A 1 73 ? -9.348 -4.948 5.213 1.00 84.31 73 ILE A C 1
ATOM 608 O O . ILE A 1 73 ? -10.172 -4.391 5.935 1.00 84.31 73 ILE A O 1
ATOM 612 N N . GLY A 1 74 ? -8.078 -4.549 5.121 1.00 88.25 74 GLY A N 1
ATOM 613 C CA . GLY A 1 74 ? -7.505 -3.448 5.895 1.00 88.25 74 GLY A CA 1
ATOM 614 C C . GLY A 1 74 ? -6.604 -3.910 7.041 1.00 88.25 74 GLY A C 1
ATOM 615 O O . GLY A 1 74 ? -6.103 -5.036 7.053 1.00 88.25 74 GLY A O 1
ATOM 616 N N . ILE A 1 75 ? -6.380 -3.014 7.999 1.00 89.62 75 ILE A N 1
ATOM 617 C CA . ILE A 1 75 ? -5.451 -3.188 9.121 1.00 89.62 75 ILE A CA 1
ATOM 618 C C . ILE A 1 75 ? -6.221 -3.789 10.294 1.00 89.62 75 ILE A C 1
ATOM 620 O O . ILE A 1 75 ? -6.931 -3.079 11.001 1.00 89.62 75 ILE A O 1
ATOM 624 N N . ARG A 1 76 ? -6.110 -5.112 10.453 1.00 87.12 76 ARG A N 1
ATOM 625 C CA . ARG A 1 76 ? -6.935 -5.925 11.359 1.00 87.12 76 ARG A CA 1
ATOM 626 C C . ARG A 1 76 ? -6.158 -6.332 12.605 1.00 87.12 76 ARG A C 1
ATOM 628 O O . ARG A 1 76 ? -5.626 -7.434 12.690 1.00 87.12 76 ARG A O 1
ATOM 635 N N . THR A 1 77 ? -6.100 -5.437 13.576 1.00 88.31 77 THR A N 1
ATOM 636 C CA . THR A 1 77 ? -5.673 -5.766 14.941 1.00 88.31 77 THR A CA 1
ATOM 637 C C . THR A 1 77 ? -6.896 -6.039 15.827 1.00 88.31 77 THR A C 1
ATOM 639 O O . THR A 1 77 ? -7.971 -5.502 15.529 1.00 88.31 77 THR A O 1
ATOM 642 N N . PRO A 1 78 ? -6.771 -6.812 16.926 1.00 85.19 78 PRO A N 1
ATOM 643 C CA . PRO A 1 78 ? -7.906 -7.141 17.799 1.00 85.19 78 PRO A CA 1
ATOM 644 C C . PRO A 1 78 ? -8.747 -5.915 18.193 1.00 85.19 78 PRO A C 1
ATOM 646 O O . PRO A 1 78 ? -9.961 -5.898 18.027 1.00 85.19 78 PRO A O 1
ATOM 649 N N . TRP A 1 79 ? -8.089 -4.815 18.560 1.00 88.75 79 TRP A N 1
ATOM 650 C CA . TRP A 1 79 ? -8.750 -3.568 18.955 1.00 88.75 79 TRP A CA 1
ATOM 651 C C . TRP A 1 79 ? -9.374 -2.767 17.798 1.00 88.75 79 TRP A C 1
ATOM 653 O O . TRP A 1 79 ? -10.358 -2.060 18.007 1.00 88.75 79 TRP A O 1
ATOM 663 N N . THR A 1 80 ? -8.856 -2.862 16.566 1.00 87.19 80 THR A N 1
ATOM 664 C CA . THR A 1 80 ? -9.515 -2.232 15.398 1.00 87.19 80 THR A CA 1
ATOM 665 C C . THR A 1 80 ? -10.809 -2.952 15.015 1.00 87.19 80 THR A C 1
ATOM 667 O O . THR A 1 80 ? -11.743 -2.318 14.528 1.00 87.19 80 THR A O 1
ATOM 670 N N . LEU A 1 81 ? -10.893 -4.263 15.259 1.00 86.56 81 LEU A N 1
ATOM 671 C CA . LEU A 1 81 ? -12.093 -5.057 14.986 1.00 86.56 81 LEU A CA 1
ATOM 672 C C . LEU A 1 81 ? -13.195 -4.828 16.026 1.00 86.56 81 LEU A C 1
ATOM 674 O O . LEU A 1 81 ? -14.375 -4.993 15.719 1.00 86.56 81 LEU A O 1
ATOM 678 N N . GLU A 1 82 ? -12.836 -4.393 17.229 1.00 85.88 82 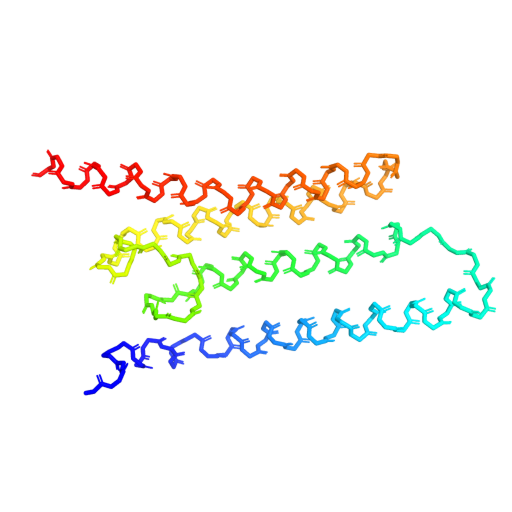GLU A N 1
ATOM 679 C CA . GLU A 1 82 ? -13.789 -4.119 18.307 1.00 85.88 82 GLU A CA 1
ATOM 680 C C . GLU A 1 82 ? -14.359 -2.695 18.248 1.00 85.88 82 GLU A C 1
ATOM 682 O O . GLU A 1 82 ? -15.519 -2.490 18.606 1.00 85.88 82 GLU A O 1
ATOM 687 N N . ASN A 1 83 ? -13.600 -1.721 17.730 1.00 86.69 83 ASN A N 1
ATOM 688 C CA . ASN A 1 83 ? -13.955 -0.305 17.827 1.00 86.69 83 ASN A CA 1
ATOM 689 C C . ASN A 1 83 ? -13.862 0.454 16.489 1.00 86.69 83 ASN A C 1
ATOM 691 O O . ASN A 1 83 ? -12.786 0.614 15.909 1.00 86.69 83 ASN A O 1
ATOM 695 N N . ASP A 1 84 ? -14.994 1.010 16.043 1.00 88.00 84 ASP A N 1
ATOM 696 C CA . ASP A 1 84 ? -15.095 1.779 14.794 1.00 88.00 84 ASP A CA 1
ATOM 697 C C . ASP A 1 84 ? -14.257 3.073 14.794 1.00 88.00 84 ASP A C 1
ATOM 699 O O . ASP A 1 84 ? -13.709 3.448 13.755 1.00 88.00 84 ASP A O 1
ATOM 703 N N . LYS A 1 85 ? -14.091 3.745 15.943 1.00 89.12 85 LYS A N 1
ATOM 704 C CA . LYS A 1 85 ? -13.259 4.960 16.046 1.00 89.12 85 LYS A CA 1
ATOM 705 C C . LYS A 1 85 ? -11.779 4.630 15.886 1.00 89.12 85 LYS A C 1
ATOM 707 O O . LYS A 1 85 ? -11.054 5.391 15.238 1.00 89.12 85 LYS A O 1
ATOM 712 N N . ILE A 1 86 ? -11.328 3.513 16.467 1.00 90.38 86 ILE A N 1
ATOM 713 C CA . ILE A 1 86 ? -9.948 3.042 16.299 1.00 90.38 86 ILE A CA 1
ATOM 714 C C . ILE A 1 86 ? -9.715 2.633 14.848 1.00 90.38 86 ILE A C 1
ATOM 716 O O . ILE A 1 86 ? -8.738 3.077 14.240 1.00 90.38 86 ILE A O 1
ATOM 720 N N . TRP A 1 87 ? -10.656 1.887 14.268 1.00 93.00 87 TRP A N 1
ATOM 721 C CA . TRP A 1 87 ? -10.626 1.523 12.857 1.00 93.00 87 TRP A CA 1
ATOM 722 C C . TRP A 1 87 ? -10.444 2.743 11.949 1.00 93.00 87 TRP A C 1
ATOM 724 O O . TRP A 1 87 ? -9.487 2.791 11.173 1.00 93.00 87 TRP A O 1
ATOM 734 N N . GLU A 1 88 ? -11.328 3.738 12.056 1.00 92.00 88 GLU A N 1
ATOM 735 C CA . GLU A 1 88 ? -11.339 4.904 11.169 1.00 92.00 88 GLU A CA 1
ATOM 736 C C . GLU A 1 88 ? -10.056 5.737 11.293 1.00 92.00 88 GLU A C 1
ATOM 738 O O . GLU A 1 88 ? -9.465 6.121 10.282 1.00 92.00 88 GLU A O 1
ATOM 743 N N . LYS A 1 89 ? -9.563 5.962 12.517 1.00 9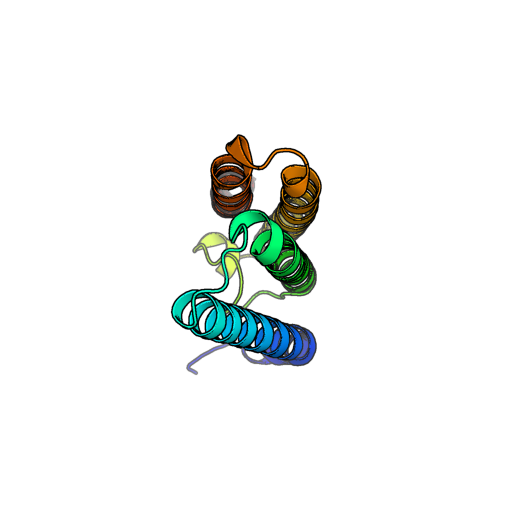2.31 89 LYS A N 1
ATOM 744 C CA . LYS A 1 89 ? -8.316 6.711 12.743 1.00 92.31 89 LYS A CA 1
ATOM 745 C C . LYS A 1 89 ? -7.094 5.985 12.184 1.00 92.31 89 LYS A C 1
ATOM 747 O O . LYS A 1 89 ? -6.271 6.615 11.516 1.00 92.31 89 LYS A O 1
ATOM 752 N N . THR A 1 90 ? -6.980 4.678 12.419 1.00 92.88 90 THR A N 1
ATOM 753 C CA . THR A 1 90 ? -5.871 3.863 11.904 1.00 92.88 90 THR A CA 1
ATOM 754 C C . THR A 1 90 ? -5.876 3.815 10.379 1.00 92.88 90 THR A C 1
ATOM 756 O O . THR A 1 90 ? -4.834 4.024 9.758 1.00 92.88 90 THR A O 1
ATOM 759 N N . HIS A 1 91 ? -7.041 3.616 9.764 1.00 94.12 91 HIS A N 1
ATOM 760 C CA . HIS A 1 91 ? -7.167 3.541 8.309 1.00 94.12 91 HIS A CA 1
ATOM 761 C C . HIS A 1 91 ? -6.971 4.898 7.629 1.00 94.12 91 HIS A C 1
ATOM 763 O O . HIS A 1 91 ? -6.350 4.954 6.571 1.00 94.12 91 HIS A O 1
ATOM 769 N N . LYS A 1 92 ? -7.393 6.006 8.254 1.00 94.00 92 LYS A N 1
ATOM 770 C CA . LYS A 1 92 ? -7.113 7.365 7.763 1.00 94.00 92 LYS A CA 1
ATOM 771 C C . LYS A 1 92 ? -5.617 7.690 7.792 1.00 94.00 92 LYS A C 1
ATOM 773 O O . LYS A 1 92 ? -5.105 8.291 6.846 1.00 94.00 92 LYS A O 1
ATOM 778 N N . LEU A 1 93 ? -4.909 7.278 8.848 1.00 94.12 93 LEU A N 1
ATOM 779 C CA . LEU A 1 93 ? -3.453 7.422 8.917 1.00 94.12 93 LEU A CA 1
ATOM 780 C C . LEU A 1 93 ? -2.762 6.546 7.866 1.00 94.12 93 LEU A C 1
ATOM 782 O O . LEU A 1 93 ? -1.948 7.059 7.101 1.00 94.12 93 LEU A O 1
ATOM 786 N N . GLY A 1 94 ? -3.126 5.262 7.783 1.00 93.44 94 GLY A N 1
ATOM 787 C CA . GLY A 1 94 ? -2.596 4.342 6.775 1.00 93.44 94 GLY A CA 1
ATOM 788 C C . GLY A 1 94 ? -2.817 4.866 5.359 1.00 93.44 94 GLY A C 1
ATOM 789 O O . GLY A 1 94 ? -1.875 4.955 4.581 1.00 93.44 94 GLY A O 1
ATOM 790 N N . ALA A 1 95 ? -4.024 5.339 5.052 1.00 94.94 95 ALA A N 1
ATOM 791 C CA . ALA A 1 95 ? -4.344 5.955 3.773 1.00 94.94 95 ALA A CA 1
ATOM 792 C C . ALA A 1 95 ? -3.420 7.124 3.413 1.00 94.94 95 ALA A C 1
ATOM 794 O O . ALA A 1 95 ? -2.955 7.217 2.277 1.00 94.94 95 ALA A O 1
ATOM 795 N N . LYS A 1 96 ? -3.149 8.015 4.374 1.00 95.75 96 LYS A N 1
ATOM 796 C CA . LYS A 1 96 ? -2.236 9.143 4.175 1.00 95.75 96 LYS A CA 1
ATOM 797 C C . LYS A 1 96 ? -0.809 8.655 3.920 1.00 95.75 96 LYS A C 1
ATOM 799 O O . LYS A 1 96 ? -0.177 9.138 2.987 1.00 95.75 96 LYS A O 1
ATOM 804 N N . LEU A 1 97 ? -0.326 7.696 4.709 1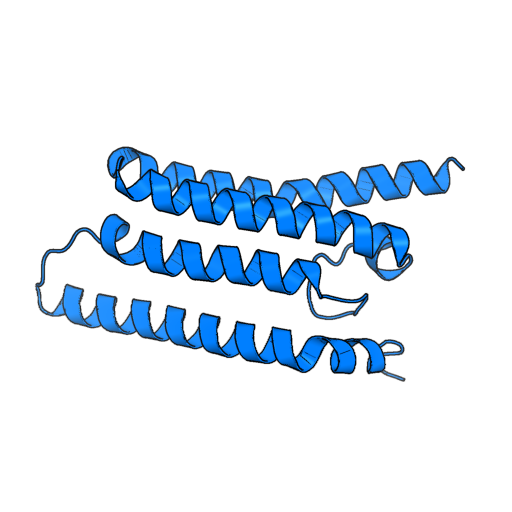.00 95.12 97 LEU A N 1
ATOM 805 C CA . LEU A 1 97 ? 1.026 7.156 4.568 1.00 95.12 97 LEU A CA 1
ATOM 806 C C . LEU A 1 97 ? 1.221 6.447 3.227 1.00 95.12 97 LEU A C 1
ATOM 808 O O . LEU A 1 97 ? 2.168 6.771 2.528 1.00 95.12 97 LEU A O 1
ATOM 812 N N . PHE A 1 98 ? 0.296 5.582 2.807 1.00 95.50 98 PHE A N 1
ATOM 813 C CA . PHE A 1 98 ? 0.376 4.907 1.506 1.00 95.50 98 PHE A CA 1
ATOM 814 C C . PHE A 1 98 ? 0.359 5.887 0.323 1.00 95.50 98 PHE A C 1
ATOM 816 O O . PHE A 1 98 ? 1.120 5.715 -0.629 1.00 95.50 98 PHE A O 1
ATOM 823 N N . LYS A 1 99 ? -0.444 6.960 0.397 1.00 95.75 99 LYS A N 1
ATOM 824 C CA . LYS A 1 99 ? -0.427 8.028 -0.618 1.00 95.75 99 LYS A CA 1
ATOM 825 C C . LYS A 1 99 ? 0.905 8.786 -0.628 1.00 95.75 99 LYS A C 1
ATOM 827 O O . LYS A 1 99 ? 1.435 9.045 -1.702 1.00 95.75 99 LYS A O 1
ATOM 832 N N . ILE A 1 100 ? 1.479 9.097 0.535 1.00 95.00 100 ILE A N 1
ATOM 833 C CA . ILE A 1 100 ? 2.804 9.735 0.616 1.00 95.00 100 ILE A CA 1
ATOM 834 C C . ILE A 1 100 ? 3.884 8.801 0.054 1.00 95.00 100 ILE A C 1
ATOM 836 O O . ILE A 1 100 ? 4.674 9.231 -0.781 1.00 95.00 100 ILE A O 1
ATOM 840 N N . SER A 1 101 ? 3.874 7.521 0.430 1.00 94.06 101 SER A N 1
ATOM 841 C CA . SER A 1 101 ? 4.791 6.510 -0.101 1.00 94.06 101 SER A CA 1
ATOM 842 C C . SER A 1 101 ? 4.704 6.411 -1.624 1.00 94.06 101 SER A C 1
ATOM 844 O O . SER A 1 101 ? 5.736 6.376 -2.281 1.00 94.06 101 SER A O 1
ATOM 846 N N . SER A 1 102 ? 3.501 6.468 -2.208 1.00 94.12 102 SER A N 1
ATOM 847 C CA . SER A 1 102 ? 3.344 6.454 -3.670 1.00 94.12 102 SER A CA 1
ATOM 848 C C . SER A 1 102 ? 4.053 7.620 -4.367 1.00 94.12 102 SER A C 1
ATOM 850 O O . SER A 1 102 ? 4.678 7.422 -5.410 1.00 94.12 102 SER A O 1
ATOM 852 N N . LEU A 1 103 ? 4.011 8.812 -3.762 1.00 93.56 103 LEU A N 1
ATOM 853 C CA . LEU A 1 103 ? 4.678 10.003 -4.280 1.00 93.56 103 LEU A CA 1
ATOM 854 C C . LEU A 1 103 ? 6.198 9.901 -4.118 1.00 93.56 103 LEU A C 1
ATOM 856 O O . LEU A 1 103 ? 6.932 10.235 -5.042 1.00 93.56 103 LEU A O 1
ATOM 860 N N . LEU A 1 104 ? 6.671 9.383 -2.980 1.00 91.94 104 LEU A N 1
ATOM 861 C CA . LEU A 1 104 ? 8.098 9.136 -2.749 1.00 91.94 104 LEU A CA 1
ATOM 862 C C . LEU A 1 104 ? 8.675 8.140 -3.762 1.00 91.94 104 LEU A C 1
ATOM 864 O O . LEU A 1 104 ? 9.762 8.369 -4.283 1.00 91.94 104 LEU A O 1
ATOM 868 N N . ILE A 1 105 ? 7.935 7.076 -4.085 1.00 91.06 105 ILE A N 1
ATOM 869 C CA . ILE A 1 105 ? 8.347 6.091 -5.095 1.00 91.06 105 ILE A CA 1
ATOM 870 C C . ILE A 1 105 ? 8.427 6.732 -6.492 1.00 91.06 105 ILE A C 1
ATOM 872 O O . ILE A 1 105 ? 9.375 6.454 -7.223 1.00 91.06 105 ILE A O 1
ATOM 876 N N . LEU A 1 106 ? 7.504 7.643 -6.844 1.00 89.81 106 LEU A 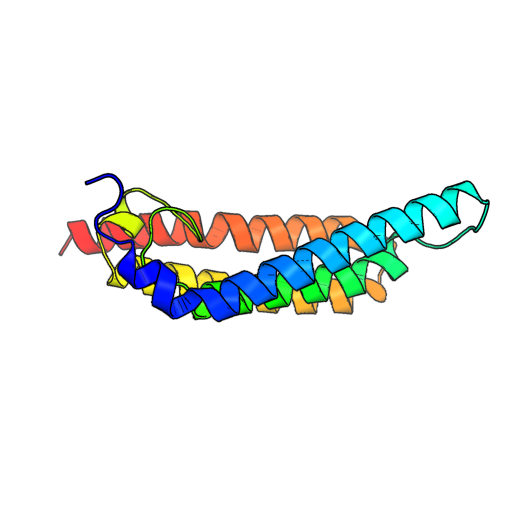N 1
ATOM 877 C CA . LEU A 1 106 ? 7.575 8.376 -8.119 1.00 89.81 106 LEU A CA 1
ATOM 878 C C . LEU A 1 106 ? 8.814 9.271 -8.191 1.00 89.81 106 LEU A C 1
ATOM 880 O O . LEU A 1 106 ? 9.510 9.277 -9.202 1.00 89.81 106 LEU A O 1
ATOM 884 N N . VAL A 1 107 ? 9.115 10.005 -7.119 1.00 86.75 107 VAL A N 1
ATOM 885 C CA . VAL A 1 107 ? 10.317 10.853 -7.053 1.00 86.75 107 VAL A CA 1
ATOM 886 C C . VAL A 1 107 ? 11.594 10.004 -7.094 1.00 86.75 107 VAL A C 1
ATOM 888 O O . VAL A 1 107 ? 12.593 10.418 -7.679 1.00 86.75 107 VAL A O 1
ATOM 891 N N . GLY A 1 108 ? 11.548 8.782 -6.553 1.00 82.38 108 GLY A N 1
ATOM 892 C CA . GLY A 1 108 ? 12.647 7.817 -6.586 1.00 82.38 108 GLY A CA 1
ATOM 893 C C . GLY A 1 108 ? 13.111 7.418 -7.991 1.00 82.38 108 GLY A C 1
ATOM 894 O O . GLY A 1 108 ? 14.243 6.969 -8.135 1.00 82.38 108 GLY A O 1
ATOM 895 N N . ILE A 1 109 ? 12.305 7.646 -9.037 1.00 83.06 109 ILE A N 1
ATOM 896 C CA . ILE A 1 109 ? 12.694 7.408 -10.441 1.00 83.06 109 ILE A CA 1
ATOM 897 C C . ILE A 1 109 ? 13.916 8.252 -10.841 1.00 83.06 109 ILE A C 1
ATOM 899 O O . ILE A 1 109 ? 14.737 7.803 -11.638 1.00 83.06 109 ILE A O 1
ATOM 903 N N . VAL A 1 110 ? 14.068 9.448 -10.259 1.00 83.88 110 VAL A N 1
ATOM 904 C CA . VAL A 1 110 ? 15.203 10.352 -10.523 1.00 83.88 110 VAL A CA 1
ATOM 905 C C . VAL A 1 110 ? 16.507 9.830 -9.905 1.00 83.88 110 VAL A C 1
ATOM 907 O O . VAL A 1 110 ? 17.589 10.197 -10.354 1.00 83.88 110 VAL A O 1
ATOM 910 N N . PHE A 1 111 ? 16.419 8.937 -8.913 1.00 83.31 111 PHE A N 1
ATOM 911 C CA . PHE A 1 111 ? 17.557 8.394 -8.169 1.00 83.31 111 PHE A CA 1
ATOM 912 C C . PHE A 1 111 ? 17.552 6.851 -8.209 1.00 83.31 111 PHE A C 1
ATOM 914 O O . PHE A 1 111 ? 17.149 6.201 -7.234 1.00 83.31 111 PHE A O 1
ATOM 921 N N . PRO A 1 112 ? 17.994 6.234 -9.324 1.00 76.50 112 PRO A N 1
ATOM 922 C CA . PRO A 1 112 ? 17.897 4.787 -9.539 1.00 76.50 112 PRO A CA 1
ATOM 923 C C . PRO A 1 112 ? 18.601 3.959 -8.460 1.00 76.50 112 PRO A C 1
ATOM 925 O O . PRO A 1 112 ? 18.057 2.951 -8.013 1.00 76.50 112 PRO A O 1
ATOM 928 N N . ASP A 1 113 ? 19.753 4.425 -7.974 1.00 83.00 113 ASP A N 1
ATOM 929 C CA . ASP A 1 113 ? 20.582 3.705 -6.996 1.00 83.00 113 ASP A CA 1
ATOM 930 C C . ASP A 1 113 ? 19.891 3.532 -5.634 1.00 83.00 113 ASP A C 1
ATOM 932 O O . ASP A 1 113 ? 20.122 2.558 -4.916 1.00 83.00 113 ASP A O 1
ATOM 936 N N . TYR A 1 114 ? 18.986 4.451 -5.285 1.00 83.38 114 TYR A N 1
ATOM 937 C CA . TYR A 1 114 ? 18.261 4.440 -4.013 1.00 83.38 114 TYR A CA 1
ATOM 938 C C . TYR A 1 114 ? 16.825 3.923 -4.140 1.00 83.38 114 TYR A C 1
ATOM 940 O O . TYR A 1 114 ? 16.140 3.775 -3.125 1.00 83.38 114 TYR A O 1
ATOM 948 N N . THR A 1 115 ? 16.363 3.608 -5.355 1.00 82.69 115 THR A N 1
ATOM 949 C CA . THR A 1 115 ? 14.980 3.180 -5.627 1.00 82.69 115 THR A CA 1
ATOM 950 C C . THR A 1 115 ? 14.542 2.031 -4.718 1.00 82.69 115 THR A C 1
ATOM 952 O O . THR A 1 115 ? 13.489 2.115 -4.086 1.00 82.69 115 THR A O 1
ATOM 955 N N . PHE A 1 116 ? 15.358 0.979 -4.601 1.00 85.06 116 PHE A N 1
ATOM 956 C CA . PHE A 1 116 ? 15.021 -0.189 -3.782 1.00 85.06 116 PHE A CA 1
ATOM 957 C C . PHE A 1 116 ? 14.790 0.188 -2.313 1.00 85.06 116 PHE A C 1
ATOM 959 O O . PHE A 1 116 ? 13.781 -0.193 -1.718 1.00 85.06 116 PHE A O 1
ATOM 966 N N . TRP A 1 117 ? 15.692 0.988 -1.742 1.00 88.19 117 TRP A N 1
ATOM 967 C CA . TRP A 1 117 ? 15.608 1.432 -0.352 1.00 88.19 117 TRP A CA 1
ATOM 968 C C . TRP A 1 117 ? 14.419 2.361 -0.108 1.00 88.19 117 TRP A C 1
ATOM 970 O O . TRP A 1 117 ? 13.750 2.233 0.917 1.00 88.19 117 TRP A O 1
ATOM 980 N N . VAL A 1 118 ? 14.107 3.249 -1.056 1.00 88.44 118 VAL A N 1
ATOM 981 C CA . VAL A 1 118 ? 12.939 4.141 -0.978 1.00 88.44 118 VAL A CA 1
ATOM 982 C C . VAL A 1 118 ? 11.638 3.340 -1.015 1.00 88.44 118 VAL A C 1
ATOM 984 O O . VAL A 1 118 ? 10.762 3.551 -0.171 1.00 88.44 118 VAL A O 1
ATOM 987 N N . VAL A 1 119 ? 11.506 2.387 -1.941 1.00 89.12 119 VAL A N 1
ATOM 988 C CA . VAL A 1 119 ? 10.322 1.515 -2.033 1.00 89.12 119 VAL A CA 1
ATOM 989 C C . VAL A 1 119 ? 10.175 0.689 -0.756 1.00 89.12 119 VAL A C 1
ATOM 991 O O . VAL A 1 119 ? 9.118 0.718 -0.125 1.00 89.12 119 VAL A O 1
ATOM 994 N N . MET A 1 120 ? 11.239 0.008 -0.329 1.00 90.62 120 MET A N 1
ATOM 995 C CA . MET A 1 120 ? 11.205 -0.853 0.852 1.00 90.62 120 MET A CA 1
ATOM 996 C C . MET A 1 120 ? 10.908 -0.057 2.130 1.00 90.62 120 MET A C 1
ATOM 998 O O . MET A 1 120 ? 10.006 -0.408 2.891 1.00 90.62 120 MET A O 1
ATOM 1002 N N . GLY A 1 121 ? 11.616 1.053 2.346 1.00 92.06 121 GLY A N 1
ATOM 1003 C CA . GLY A 1 121 ? 11.429 1.913 3.512 1.00 92.06 121 GLY A CA 1
ATOM 1004 C C . GLY A 1 121 ? 10.029 2.520 3.564 1.00 92.06 121 GLY A C 1
ATOM 1005 O O . GLY A 1 121 ? 9.372 2.479 4.604 1.00 92.06 121 GLY A O 1
ATOM 1006 N N . SER A 1 122 ? 9.524 3.021 2.436 1.00 90.44 122 SER A N 1
ATOM 1007 C CA . SER A 1 122 ? 8.188 3.620 2.367 1.00 90.44 122 SER A CA 1
ATOM 1008 C C . SER A 1 122 ? 7.063 2.592 2.549 1.00 90.44 122 SER A C 1
ATOM 1010 O O . SER A 1 122 ? 6.040 2.920 3.160 1.00 90.44 122 SER A O 1
ATOM 1012 N N . ALA A 1 123 ? 7.249 1.350 2.092 1.00 90.81 123 ALA A N 1
ATOM 1013 C CA . ALA A 1 123 ? 6.317 0.248 2.315 1.00 90.81 123 ALA A CA 1
ATOM 1014 C C . ALA A 1 123 ? 6.289 -0.197 3.781 1.00 90.81 123 ALA A C 1
ATOM 1016 O O . ALA A 1 123 ? 5.210 -0.318 4.368 1.00 90.81 123 ALA A O 1
ATOM 1017 N N . LEU A 1 124 ? 7.463 -0.382 4.390 1.00 92.81 124 LEU A N 1
ATOM 1018 C CA . LEU A 1 124 ? 7.578 -0.760 5.798 1.00 92.81 124 LEU A CA 1
ATOM 1019 C C . LEU A 1 124 ? 6.989 0.313 6.712 1.00 92.81 124 LEU A C 1
ATOM 1021 O O . LEU A 1 124 ? 6.204 -0.014 7.599 1.00 92.81 124 LEU A O 1
ATOM 1025 N N . LEU A 1 125 ? 7.293 1.590 6.471 1.00 92.31 125 LEU A N 1
ATOM 1026 C CA . LEU A 1 125 ? 6.717 2.693 7.241 1.00 92.31 125 LEU A CA 1
ATOM 1027 C C . LEU A 1 125 ? 5.194 2.761 7.065 1.00 92.31 125 LEU A C 1
ATOM 1029 O O . LEU A 1 125 ? 4.459 2.801 8.051 1.00 92.31 125 LEU A O 1
ATOM 1033 N N . ALA A 1 126 ? 4.688 2.702 5.830 1.00 90.81 126 ALA A N 1
ATOM 1034 C CA . ALA A 1 126 ? 3.246 2.754 5.588 1.00 90.81 126 ALA A CA 1
ATOM 1035 C C . ALA A 1 126 ? 2.483 1.553 6.174 1.00 90.81 126 ALA A C 1
ATOM 1037 O O . ALA A 1 126 ? 1.330 1.712 6.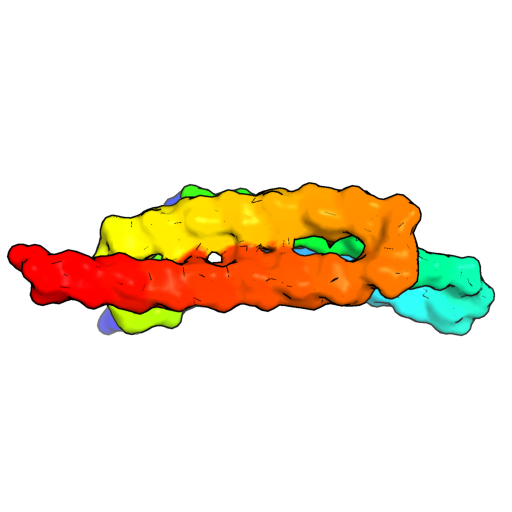577 1.00 90.81 126 ALA A O 1
ATOM 1038 N N . GLY A 1 127 ? 3.112 0.376 6.254 1.00 89.06 127 GLY A N 1
ATOM 1039 C CA . GLY A 1 127 ? 2.520 -0.832 6.831 1.00 89.06 127 GLY A CA 1
ATOM 1040 C C . GLY A 1 127 ? 2.619 -0.908 8.358 1.00 89.06 127 GLY A C 1
ATOM 1041 O O . GLY A 1 127 ? 1.625 -1.198 9.024 1.00 89.06 127 GLY A O 1
ATOM 1042 N N . LEU A 1 128 ? 3.792 -0.629 8.931 1.00 92.12 128 LEU A N 1
ATOM 1043 C CA . LEU A 1 128 ? 4.055 -0.795 10.365 1.00 92.12 128 LEU A CA 1
ATOM 1044 C C . LEU A 1 128 ? 3.526 0.373 11.198 1.00 92.12 128 LEU A C 1
ATOM 1046 O O . LEU A 1 128 ? 2.976 0.156 12.281 1.00 92.12 128 LEU A O 1
ATOM 1050 N N . THR A 1 129 ? 3.643 1.611 10.710 1.00 91.25 129 THR A N 1
ATOM 1051 C CA . THR A 1 129 ? 3.238 2.791 11.483 1.00 91.25 129 THR A CA 1
ATOM 1052 C C . THR A 1 129 ? 1.759 2.756 11.888 1.00 91.25 129 THR A C 1
ATOM 1054 O O . THR A 1 129 ? 1.480 2.998 13.063 1.00 91.25 129 THR A O 1
ATOM 1057 N N . PRO A 1 130 ? 0.789 2.415 11.016 1.00 89.62 130 PRO A N 1
ATOM 1058 C CA . PRO A 1 130 ? -0.609 2.325 11.432 1.00 89.62 130 PRO A CA 1
ATOM 1059 C C . PRO A 1 130 ? -0.875 1.202 12.440 1.00 89.62 130 PRO A C 1
ATOM 1061 O O . PRO A 1 130 ? -1.730 1.367 13.310 1.00 89.62 130 PRO A O 1
ATOM 1064 N N . VAL A 1 131 ? -0.147 0.082 12.353 1.00 89.81 131 VAL A N 1
ATOM 1065 C CA . VAL A 1 131 ? -0.261 -1.031 13.309 1.00 89.81 131 VAL A CA 1
ATOM 1066 C C . VAL A 1 131 ? 0.174 -0.560 14.694 1.00 89.81 131 VAL A C 1
ATOM 1068 O O . VAL A 1 131 ? -0.594 -0.674 15.650 1.00 89.81 131 VAL A O 1
ATOM 1071 N N . ILE A 1 132 ? 1.342 0.075 14.788 1.00 91.56 132 ILE A N 1
ATOM 1072 C CA . ILE A 1 132 ? 1.857 0.653 16.036 1.00 91.56 132 ILE A CA 1
ATOM 1073 C C . ILE A 1 132 ? 0.906 1.741 16.560 1.00 91.56 132 ILE A C 1
ATOM 1075 O O . ILE A 1 132 ? 0.519 1.734 17.729 1.00 91.56 132 ILE A O 1
ATOM 1079 N N . TYR A 1 133 ? 0.460 2.649 15.689 1.00 91.00 133 TYR A N 1
ATOM 1080 C CA . TYR A 1 133 ? -0.478 3.715 16.044 1.00 91.00 133 TYR A CA 1
ATOM 1081 C C . TYR A 1 133 ? -1.798 3.168 16.600 1.00 91.00 133 TYR A C 1
ATOM 1083 O O . TYR A 1 133 ? -2.337 3.702 17.571 1.00 91.00 133 TYR A O 1
ATOM 1091 N N . SER A 1 134 ? -2.304 2.079 16.019 1.00 88.88 134 SER A N 1
ATOM 1092 C CA . SER A 1 134 ? -3.537 1.446 16.478 1.00 88.88 134 SER A CA 1
ATOM 1093 C C . SER A 1 134 ? -3.413 0.934 17.921 1.00 88.88 134 SER A C 1
ATOM 1095 O O . SER A 1 134 ? -4.355 1.086 18.697 1.00 88.88 134 SER A O 1
ATOM 1097 N N . TYR A 1 135 ? -2.247 0.403 18.308 1.00 88.88 135 TYR A N 1
ATOM 1098 C CA . TYR A 1 135 ? -1.980 -0.061 19.672 1.00 88.88 135 TYR A CA 1
ATOM 1099 C C . TYR A 1 135 ? -1.960 1.093 20.682 1.00 88.88 135 TYR A C 1
ATOM 1101 O O . TYR A 1 135 ? -2.592 1.015 21.739 1.00 88.88 135 TYR A O 1
ATOM 1109 N N . PHE A 1 136 ? -1.298 2.203 20.341 1.00 90.06 136 PHE A N 1
ATOM 1110 C CA . PHE A 1 136 ? -1.313 3.404 21.182 1.00 90.06 136 PHE A CA 1
ATOM 1111 C C . PHE A 1 136 ? -2.726 3.963 21.362 1.00 90.06 136 PHE A C 1
ATOM 1113 O O . PHE A 1 136 ? -3.096 4.392 22.459 1.00 90.06 136 PHE A O 1
ATOM 1120 N N . LEU A 1 137 ? -3.532 3.943 20.299 1.00 88.94 137 LEU A N 1
ATOM 1121 C CA . LEU A 1 137 ? -4.910 4.411 20.356 1.00 88.94 137 LEU A CA 1
ATOM 1122 C C . LEU A 1 137 ? -5.774 3.520 21.260 1.00 88.94 137 LEU A C 1
ATOM 1124 O O . LEU A 1 137 ? -6.541 4.045 22.065 1.00 88.94 137 LEU A O 1
ATOM 1128 N N . TYR A 1 138 ? -5.587 2.201 21.191 1.00 89.19 138 TYR A N 1
ATOM 1129 C CA . TYR A 1 138 ? -6.234 1.245 22.088 1.00 89.19 138 TYR A CA 1
ATOM 1130 C C . TYR A 1 138 ? -5.881 1.482 23.559 1.00 89.19 138 TYR A C 1
ATOM 1132 O O . TYR A 1 138 ? -6.775 1.565 24.401 1.00 89.19 138 TYR A O 1
ATOM 1140 N N . GLN A 1 139 ? -4.595 1.666 23.879 1.00 87.50 139 GLN A N 1
ATOM 1141 C CA . GLN A 1 139 ? -4.189 1.985 25.250 1.00 87.50 139 GLN A CA 1
ATOM 1142 C C . GLN A 1 139 ? -4.813 3.290 25.755 1.00 87.50 139 GLN A C 1
ATOM 1144 O O . GLN A 1 139 ? -5.191 3.384 26.922 1.00 87.50 139 GLN A O 1
ATOM 1149 N N . LYS A 1 140 ? -4.929 4.302 24.889 1.00 86.56 140 LYS A N 1
ATOM 1150 C CA . LYS A 1 140 ? -5.539 5.586 25.247 1.00 86.56 140 LYS A CA 1
ATOM 1151 C C . LYS A 1 140 ? -7.037 5.464 25.522 1.00 86.56 140 LYS A C 1
ATOM 1153 O O . LYS A 1 140 ? -7.534 6.182 26.382 1.00 86.56 140 LYS A O 1
ATOM 1158 N N . GLU A 1 141 ? -7.746 4.593 24.807 1.00 83.25 141 GLU A N 1
ATOM 1159 C CA . GLU A 1 141 ? -9.167 4.341 25.069 1.00 83.25 141 GLU A CA 1
ATOM 1160 C C . GLU A 1 141 ? -9.400 3.497 26.322 1.00 83.25 141 GLU A C 1
ATOM 1162 O O . GLU A 1 141 ? -10.352 3.776 27.032 1.00 83.25 141 GLU A O 1
ATOM 1167 N N . LYS A 1 142 ? -8.513 2.552 26.661 1.00 79.00 142 LYS A N 1
ATOM 1168 C CA . LYS A 1 142 ? -8.590 1.807 27.935 1.00 79.00 142 LYS A CA 1
ATOM 1169 C C . LYS A 1 142 ? -8.310 2.649 29.184 1.00 79.00 142 LYS A C 1
ATOM 1171 O O . LYS A 1 142 ? -8.689 2.249 30.277 1.00 79.00 142 LYS A O 1
ATOM 1176 N N . LYS A 1 143 ? -7.575 3.756 29.040 1.00 67.88 143 LYS A N 1
ATOM 1177 C CA . LYS A 1 143 ? -7.246 4.681 30.139 1.00 67.88 143 LYS A CA 1
ATOM 1178 C C . LYS A 1 143 ? -8.308 5.765 30.364 1.00 67.88 143 LYS A C 1
ATOM 1180 O O . LYS A 1 143 ? -8.150 6.555 31.290 1.00 67.88 143 LYS A O 1
ATOM 1185 N N . LYS A 1 144 ? -9.313 5.854 29.492 1.00 56.34 144 LYS A N 1
ATOM 1186 C CA . LYS A 1 144 ? -10.473 6.738 29.644 1.00 56.34 144 LYS A CA 1
ATOM 1187 C C . LYS A 1 144 ? -11.635 5.969 30.243 1.00 56.34 144 LYS A C 1
ATOM 1189 O O . LYS A 1 144 ? -12.414 6.632 30.954 1.00 56.34 144 LYS A O 1
#

Radius of gyration: 17.73 Å; chains: 1; bounding box: 44×28×55 Å

Secondary structure (DSSP, 8-state):
---TTHHHHHHHHHHHHHHHHHHHHHHHHHHHHHHHHHTT----HHHHHHHHHHHHHHHHHHHHHHPPS-SSSS---HHHHH-HHHHHHHHHHHHHHHHHHHHHHHHGGG-GGGHHHHHHHHHHHHHHHHHHHHHHHHHHHHT-